Protein AF-A0A9D5GDM8-F1 (afdb_monomer_lite)

Foldseek 3Di:
DVVVVVVVVVCVVVVWAWDADPDPAGQCDDPDPKGKTWTADPVGDIDIDIDPCPPPPPD

Sequence (59 aa):
MSALRAALKQLRAAGVALEDPGDEIGPEGPGSAHMGLWFHDDDGYRWELSVQNVARRRG

Structure (mmCIF, N/CA/C/O backbone):
data_AF-A0A9D5GDM8-F1
#
_entry.id   AF-A0A9D5GDM8-F1
#
loop_
_atom_site.group_PDB
_atom_site.id
_atom_site.type_symbol
_atom_site.label_atom_id
_atom_site.label_alt_id
_atom_site.label_comp_id
_atom_site.label_asym_id
_atom_site.label_entity_id
_atom_site.label_seq_id
_atom_site.pdbx_PDB_ins_code
_atom_site.Cartn_x
_atom_site.Cartn_y
_atom_site.Cartn_z
_atom_site.occupancy
_atom_site.B_iso_or_equiv
_atom_site.auth_seq_id
_atom_site.auth_comp_id
_atom_site.auth_asym_id
_atom_site.auth_atom_id
_atom_site.pdbx_PDB_model_num
ATOM 1 N N . MET A 1 1 ? 14.740 -4.022 -5.070 1.00 66.19 1 MET A N 1
ATOM 2 C CA . MET A 1 1 ? 13.263 -4.140 -5.038 1.00 66.19 1 MET A CA 1
ATOM 3 C C . MET A 1 1 ? 12.729 -5.328 -4.223 1.00 66.19 1 MET A C 1
ATOM 5 O O . MET A 1 1 ? 11.565 -5.279 -3.856 1.00 66.19 1 MET A O 1
ATOM 9 N N . SER A 1 2 ? 13.514 -6.363 -3.883 1.00 76.81 2 SER A N 1
ATOM 10 C CA . SER A 1 2 ? 13.025 -7.504 -3.076 1.00 76.81 2 SER A CA 1
ATOM 11 C C . SER A 1 2 ? 12.568 -7.113 -1.663 1.00 76.81 2 SER A C 1
ATOM 13 O O . SER A 1 2 ? 11.507 -7.548 -1.229 1.00 76.81 2 SER A O 1
ATOM 15 N N . ALA A 1 3 ? 13.323 -6.253 -0.972 1.00 79.19 3 ALA A N 1
ATOM 16 C CA . ALA A 1 3 ? 13.000 -5.819 0.390 1.00 79.19 3 ALA A CA 1
ATOM 17 C C . ALA A 1 3 ? 11.681 -5.032 0.470 1.00 79.19 3 ALA A C 1
ATOM 19 O O . ALA A 1 3 ? 10.857 -5.316 1.331 1.00 79.19 3 ALA A O 1
ATOM 20 N N . LEU A 1 4 ? 11.436 -4.104 -0.463 1.00 77.25 4 LEU A N 1
ATOM 21 C CA . LEU A 1 4 ? 10.202 -3.313 -0.468 1.00 77.25 4 LEU A CA 1
ATOM 22 C C . LEU A 1 4 ? 8.969 -4.175 -0.805 1.00 77.25 4 LEU A C 1
ATOM 24 O O . LEU A 1 4 ? 7.912 -4.000 -0.210 1.00 77.25 4 LEU A O 1
ATOM 28 N N . ARG A 1 5 ? 9.111 -5.173 -1.692 1.00 76.62 5 ARG A N 1
ATOM 29 C CA . ARG A 1 5 ? 8.049 -6.163 -1.963 1.00 76.62 5 ARG A CA 1
ATOM 30 C C . ARG A 1 5 ? 7.774 -7.050 -0.744 1.00 76.62 5 ARG A C 1
ATOM 32 O O . ARG A 1 5 ? 6.622 -7.372 -0.462 1.00 76.62 5 ARG A O 1
ATOM 39 N N . ALA A 1 6 ? 8.817 -7.426 -0.003 1.00 84.44 6 ALA A N 1
ATOM 40 C CA . ALA A 1 6 ? 8.665 -8.154 1.253 1.00 84.44 6 ALA A CA 1
ATOM 41 C C . ALA A 1 6 ? 7.960 -7.301 2.321 1.00 84.44 6 ALA A C 1
ATOM 43 O O . ALA A 1 6 ? 7.058 -7.806 2.983 1.00 84.44 6 ALA A O 1
ATOM 44 N N . ALA A 1 7 ? 8.304 -6.014 2.435 1.00 83.25 7 ALA A N 1
ATOM 45 C CA . ALA A 1 7 ? 7.629 -5.072 3.327 1.00 83.25 7 ALA A CA 1
ATOM 46 C C . ALA A 1 7 ? 6.137 -4.941 2.982 1.00 83.25 7 ALA A C 1
ATOM 48 O O . ALA A 1 7 ? 5.298 -5.115 3.858 1.00 83.25 7 ALA A O 1
ATOM 49 N N . LEU A 1 8 ? 5.792 -4.769 1.699 1.00 81.50 8 LEU A N 1
ATOM 50 C CA . LEU A 1 8 ? 4.398 -4.759 1.239 1.00 81.50 8 LEU A CA 1
ATOM 51 C C . LEU A 1 8 ? 3.640 -6.029 1.655 1.00 81.50 8 LEU A C 1
ATOM 53 O O . LEU A 1 8 ? 2.516 -5.953 2.148 1.00 81.50 8 LEU A O 1
ATOM 57 N N . LYS A 1 9 ? 4.249 -7.208 1.480 1.00 84.88 9 LYS A N 1
ATOM 58 C CA . LYS A 1 9 ? 3.635 -8.478 1.892 1.00 84.88 9 LYS A CA 1
ATOM 59 C C . LYS A 1 9 ? 3.382 -8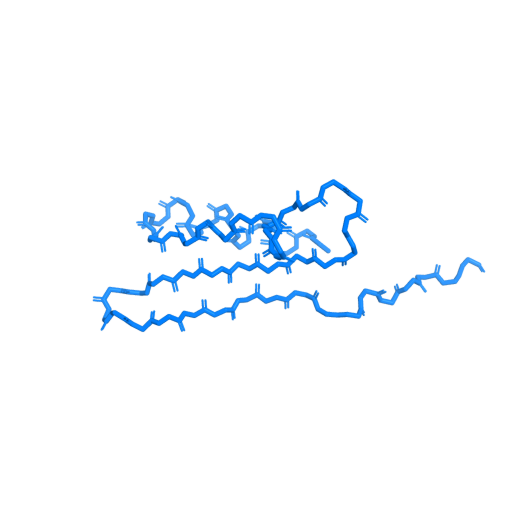.528 3.403 1.00 84.88 9 LYS A C 1
ATOM 61 O O . LYS A 1 9 ? 2.325 -9.002 3.810 1.00 84.88 9 LYS A O 1
ATOM 66 N N . GLN A 1 10 ? 4.329 -8.053 4.211 1.00 89.00 10 GLN A N 1
ATOM 67 C CA . GLN A 1 10 ? 4.185 -8.002 5.669 1.00 89.00 10 GLN A CA 1
ATOM 68 C C . GLN A 1 10 ? 3.073 -7.035 6.092 1.00 89.00 10 GLN A C 1
ATOM 70 O O . GLN A 1 10 ? 2.223 -7.414 6.889 1.00 89.00 10 GLN A O 1
ATOM 75 N N . LEU A 1 11 ? 3.009 -5.839 5.498 1.00 84.69 11 LEU A N 1
ATOM 76 C CA . LEU A 1 11 ? 1.959 -4.854 5.785 1.00 84.69 11 LEU A CA 1
ATOM 77 C C . LEU A 1 11 ? 0.559 -5.395 5.455 1.00 84.69 11 LEU A C 1
ATOM 79 O O . LEU A 1 11 ? -0.356 -5.268 6.264 1.00 84.69 11 LEU A O 1
ATOM 83 N N . ARG A 1 12 ? 0.404 -6.091 4.317 1.00 83.31 12 ARG A N 1
ATOM 84 C CA . ARG A 1 12 ? -0.856 -6.778 3.969 1.00 83.31 12 ARG A CA 1
ATOM 85 C C . ARG A 1 12 ? -1.225 -7.861 4.981 1.00 83.31 12 ARG A C 1
ATOM 87 O O . ARG A 1 12 ? -2.390 -7.982 5.337 1.00 83.31 12 ARG A O 1
ATOM 94 N N . ALA A 1 13 ? -0.248 -8.648 5.431 1.00 88.44 13 ALA A N 1
ATOM 95 C CA . ALA A 1 13 ? -0.476 -9.696 6.425 1.00 88.44 13 ALA A CA 1
ATOM 96 C C . ALA A 1 13 ? -0.859 -9.129 7.802 1.00 88.44 13 ALA A C 1
ATOM 98 O O . ALA A 1 13 ? -1.610 -9.769 8.530 1.00 88.44 13 ALA A O 1
ATOM 99 N N . ALA A 1 14 ? -0.371 -7.933 8.133 1.00 88.31 14 ALA A N 1
ATOM 100 C CA . ALA A 1 14 ? -0.695 -7.224 9.366 1.00 88.31 14 ALA A CA 1
ATOM 101 C C . ALA A 1 14 ? -2.052 -6.494 9.323 1.00 88.31 14 ALA A C 1
ATOM 103 O O . ALA A 1 14 ? -2.490 -5.990 10.350 1.00 88.31 14 ALA A O 1
ATOM 104 N N . GLY A 1 15 ? -2.727 -6.436 8.167 1.00 85.00 15 GLY A N 1
ATOM 105 C CA . GLY A 1 15 ? -4.017 -5.750 8.026 1.00 85.00 15 GLY A CA 1
ATOM 106 C C . GLY A 1 15 ? -3.917 -4.224 7.966 1.00 85.00 15 GLY A C 1
ATOM 107 O O . GLY A 1 15 ? -4.927 -3.547 8.129 1.00 85.00 15 GLY A O 1
ATOM 108 N N . VAL A 1 16 ? -2.720 -3.687 7.716 1.00 84.81 16 VAL A N 1
ATOM 109 C CA . VAL A 1 16 ? -2.497 -2.243 7.595 1.00 84.81 16 VAL A CA 1
ATOM 110 C C . VAL A 1 16 ? -3.299 -1.686 6.418 1.00 84.81 16 VAL A C 1
ATOM 112 O O . VAL A 1 16 ? -3.302 -2.263 5.324 1.00 84.81 16 VAL A O 1
ATOM 115 N N . ALA A 1 17 ? -3.946 -0.541 6.633 1.00 83.38 17 ALA A N 1
ATOM 116 C CA . ALA A 1 17 ? -4.680 0.182 5.604 1.00 83.38 17 ALA A CA 1
ATOM 117 C C . ALA A 1 17 ? -3.701 0.791 4.589 1.00 83.38 17 ALA A C 1
ATOM 119 O O . ALA A 1 17 ? -3.175 1.890 4.773 1.00 83.38 17 ALA A O 1
ATOM 120 N N . LEU A 1 18 ? -3.431 0.041 3.520 1.00 80.88 18 LEU A N 1
ATOM 121 C CA . LEU A 1 18 ? -2.639 0.518 2.393 1.00 80.88 18 LEU A CA 1
ATOM 122 C C . LEU A 1 18 ? -3.461 1.513 1.574 1.00 80.88 18 LEU A C 1
ATOM 124 O O . LEU A 1 18 ? -4.581 1.213 1.161 1.00 80.88 18 LEU A O 1
ATOM 128 N N . GLU A 1 19 ? -2.874 2.671 1.312 1.00 75.75 19 GLU A N 1
ATOM 129 C CA . GLU A 1 19 ? -3.397 3.632 0.351 1.00 75.75 19 GLU A CA 1
ATOM 130 C C . GLU A 1 19 ? -2.967 3.172 -1.048 1.00 75.75 19 GLU A C 1
ATOM 132 O O . GLU A 1 19 ? -1.797 2.848 -1.261 1.00 75.75 19 GLU A O 1
ATOM 137 N N . ASP A 1 20 ? -3.916 3.089 -1.984 1.00 62.62 20 ASP A N 1
ATOM 138 C CA . ASP A 1 20 ? -3.652 2.770 -3.391 1.00 62.62 20 ASP A CA 1
ATOM 139 C C . ASP A 1 20 ? -3.672 4.077 -4.196 1.00 62.62 20 ASP A C 1
ATOM 141 O O . ASP A 1 20 ? -4.753 4.574 -4.533 1.00 62.62 20 ASP A O 1
ATOM 145 N N . PRO A 1 21 ? -2.514 4.707 -4.456 1.00 57.00 21 PRO A N 1
ATOM 146 C CA . PRO A 1 21 ? -2.469 5.923 -5.234 1.00 57.00 21 PRO A CA 1
ATOM 147 C C . PRO A 1 21 ? -2.468 5.488 -6.694 1.00 57.00 21 PRO A C 1
ATOM 149 O O . PRO A 1 21 ? -1.451 5.031 -7.217 1.00 57.00 21 PRO A O 1
ATOM 152 N N . GLY A 1 22 ? -3.621 5.577 -7.349 1.00 49.97 22 GLY A N 1
ATOM 153 C CA . GLY A 1 22 ? -3.713 5.358 -8.789 1.00 49.97 22 GLY A CA 1
ATOM 154 C C . GLY A 1 22 ? -2.666 6.160 -9.581 1.00 49.97 22 GLY A C 1
ATOM 155 O O . GLY A 1 22 ? -2.182 7.185 -9.112 1.00 49.97 22 GLY A O 1
ATOM 156 N N . ASP A 1 23 ? -2.335 5.633 -10.765 1.00 44.28 23 ASP A N 1
ATOM 157 C CA . ASP A 1 23 ? -1.607 6.135 -11.952 1.00 44.28 23 ASP A CA 1
ATOM 158 C C . ASP A 1 23 ? -0.465 7.175 -11.883 1.00 44.28 23 ASP A C 1
ATOM 160 O O . ASP A 1 23 ? 0.307 7.231 -12.839 1.00 44.28 23 ASP A O 1
ATOM 164 N N . GLU A 1 24 ? -0.253 7.952 -10.821 1.00 50.97 24 GLU A N 1
ATOM 165 C CA . GLU A 1 24 ? 0.812 8.967 -10.792 1.00 50.97 24 GLU A CA 1
ATOM 166 C C . GLU A 1 24 ? 2.075 8.502 -10.066 1.00 50.97 24 GLU A C 1
ATOM 168 O O . GLU A 1 24 ? 3.164 8.727 -10.584 1.00 50.97 24 GLU A O 1
ATOM 173 N N . ILE A 1 25 ? 1.970 7.757 -8.960 1.00 51.09 25 ILE A N 1
ATOM 174 C CA . ILE A 1 25 ? 3.058 6.927 -8.410 1.00 51.09 25 ILE A CA 1
ATOM 175 C C . ILE A 1 25 ? 2.410 5.750 -7.668 1.00 51.09 25 ILE A C 1
ATOM 177 O O . ILE A 1 25 ? 2.446 5.670 -6.450 1.00 51.09 25 ILE A O 1
ATOM 181 N N . GLY A 1 26 ? 1.770 4.841 -8.400 1.00 47.81 26 GLY A N 1
ATOM 182 C CA . GLY A 1 26 ? 1.243 3.596 -7.833 1.00 47.81 26 GLY A CA 1
ATOM 183 C C . GLY A 1 26 ? 2.346 2.565 -7.549 1.00 47.81 26 GLY A C 1
ATOM 184 O O . GLY A 1 26 ? 3.431 2.644 -8.137 1.00 47.81 26 GLY A O 1
ATOM 185 N N . PRO A 1 27 ? 2.087 1.567 -6.678 1.00 50.81 27 PRO A N 1
ATOM 186 C CA . PRO A 1 27 ? 3.084 0.617 -6.177 1.00 50.81 27 PRO A CA 1
ATOM 187 C C . PRO A 1 27 ? 3.883 -0.076 -7.285 1.00 50.81 27 PRO A C 1
ATOM 189 O O . PRO A 1 27 ? 5.066 -0.339 -7.096 1.00 5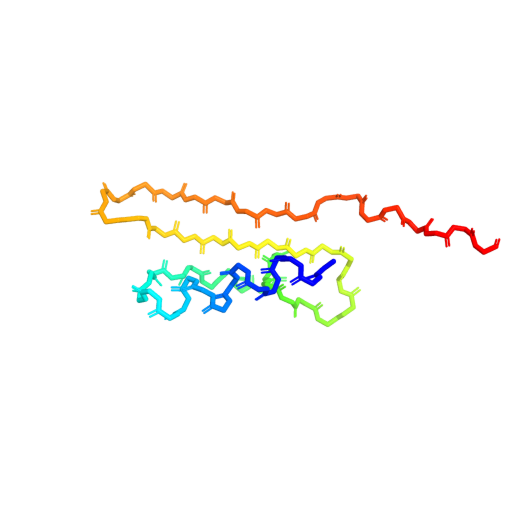0.81 27 PRO A O 1
ATOM 192 N N . GLU A 1 28 ? 3.293 -0.326 -8.454 1.00 50.62 28 GLU A N 1
ATOM 193 C CA . GLU A 1 28 ? 3.995 -0.853 -9.627 1.00 50.62 28 GLU A CA 1
ATOM 194 C C . GLU A 1 28 ? 3.309 -0.375 -10.914 1.00 50.62 28 GLU A C 1
ATOM 196 O O . GLU A 1 28 ? 2.585 -1.131 -11.556 1.00 50.62 28 GLU A O 1
ATOM 201 N N . GLY A 1 29 ? 3.539 0.871 -11.335 1.00 53.44 29 GLY A N 1
ATOM 202 C CA . GLY A 1 29 ? 3.290 1.220 -12.738 1.00 53.44 29 GLY A CA 1
ATOM 203 C C . GLY A 1 29 ? 4.144 0.309 -13.644 1.00 53.44 29 GLY A C 1
ATOM 204 O O . GLY A 1 29 ? 5.358 0.228 -13.410 1.00 53.44 29 GLY A O 1
ATOM 205 N N . PRO A 1 30 ? 3.584 -0.404 -14.644 1.00 53.56 30 PRO A N 1
ATOM 206 C CA . PRO A 1 30 ? 4.363 -1.277 -15.520 1.00 53.56 30 PRO A CA 1
ATOM 207 C C . PRO A 1 30 ? 5.535 -0.518 -16.162 1.00 53.56 30 PRO A C 1
ATOM 209 O O . PRO A 1 30 ? 5.335 0.423 -16.923 1.00 53.56 30 PRO A O 1
ATOM 212 N N . GLY A 1 31 ? 6.772 -0.910 -15.842 1.00 56.47 31 GLY A N 1
ATOM 213 C CA . GLY A 1 31 ? 7.990 -0.260 -16.350 1.00 56.47 31 GLY A CA 1
ATOM 214 C C . GLY A 1 31 ? 8.560 0.878 -15.489 1.00 56.47 31 GLY A C 1
ATOM 215 O O . GLY A 1 31 ? 9.603 1.425 -15.847 1.00 56.47 31 GLY A O 1
ATOM 216 N N . SER A 1 32 ? 7.948 1.213 -14.347 1.00 58.69 32 SER A N 1
ATOM 217 C CA . SER A 1 32 ? 8.493 2.213 -13.421 1.00 58.69 32 SER A CA 1
ATOM 218 C C . SER A 1 32 ? 9.767 1.715 -12.722 1.00 58.69 32 SER A C 1
ATOM 220 O O . SER A 1 32 ? 9.826 0.601 -12.199 1.00 58.69 32 SER A O 1
ATOM 222 N N . ALA A 1 33 ? 10.794 2.570 -12.666 1.00 59.97 33 ALA A N 1
ATOM 223 C CA . ALA A 1 33 ? 12.001 2.341 -11.863 1.00 59.97 33 ALA A CA 1
ATOM 224 C C . ALA A 1 33 ? 11.794 2.651 -10.366 1.00 59.97 33 ALA A C 1
ATOM 226 O O . ALA A 1 33 ? 12.676 2.371 -9.548 1.00 59.97 33 ALA A O 1
ATOM 227 N N . HIS A 1 34 ? 10.641 3.225 -10.019 1.00 60.62 34 HIS A N 1
ATOM 228 C CA . HIS A 1 34 ? 10.280 3.681 -8.684 1.00 60.62 34 HIS A CA 1
ATOM 229 C C . HIS A 1 34 ? 9.128 2.847 -8.133 1.00 60.62 34 HIS A C 1
ATOM 231 O O . HIS A 1 34 ? 8.211 2.470 -8.859 1.00 60.62 34 HIS A O 1
ATOM 237 N N . MET A 1 35 ? 9.194 2.569 -6.837 1.00 69.56 35 MET A N 1
ATOM 238 C CA . MET A 1 35 ? 8.157 1.862 -6.096 1.00 69.56 35 MET A CA 1
ATOM 239 C C . MET A 1 35 ? 8.050 2.522 -4.727 1.00 69.56 35 MET A C 1
ATOM 241 O O . MET A 1 35 ? 9.065 2.680 -4.040 1.00 69.56 35 MET A O 1
ATOM 245 N N . GLY A 1 36 ? 6.834 2.933 -4.381 1.00 72.50 36 GLY A N 1
ATOM 246 C CA . GLY A 1 36 ? 6.459 3.556 -3.118 1.00 72.50 36 GLY A CA 1
ATOM 247 C C . GLY A 1 36 ? 5.277 2.819 -2.499 1.00 72.50 36 GLY A C 1
ATOM 248 O O . GLY A 1 36 ? 4.455 2.249 -3.214 1.00 72.50 36 GLY A O 1
ATOM 249 N N . LEU A 1 37 ? 5.236 2.779 -1.172 1.00 78.00 37 LEU A N 1
ATOM 250 C CA . LEU A 1 37 ? 4.125 2.281 -0.372 1.00 78.00 37 LEU A CA 1
ATOM 251 C C . LEU A 1 37 ? 3.614 3.440 0.470 1.00 78.00 37 LEU A C 1
ATOM 253 O O . LEU A 1 37 ? 4.409 4.044 1.187 1.00 78.00 37 LEU A O 1
ATOM 257 N N . TRP A 1 38 ? 2.313 3.699 0.427 1.00 82.44 38 TRP A N 1
ATOM 258 C CA . TRP A 1 38 ? 1.649 4.622 1.340 1.00 82.44 38 TRP A CA 1
ATOM 259 C C . TRP A 1 38 ? 0.657 3.847 2.188 1.00 82.44 38 TRP A C 1
ATOM 261 O O . TRP A 1 38 ? -0.006 2.927 1.703 1.00 82.44 38 TRP A O 1
ATOM 271 N N . PHE A 1 39 ? 0.605 4.165 3.472 1.00 84.44 39 PHE A N 1
ATOM 272 C CA . PHE A 1 39 ? -0.301 3.507 4.399 1.00 84.44 39 PHE A CA 1
ATOM 273 C C . PHE A 1 39 ? -0.586 4.381 5.608 1.00 84.44 39 PHE A C 1
ATOM 275 O O . PHE A 1 39 ? 0.203 5.263 5.945 1.00 84.44 39 PHE A O 1
ATOM 282 N N . HIS A 1 40 ? -1.708 4.104 6.262 1.00 85.25 40 HIS A N 1
ATOM 283 C CA . HIS A 1 40 ? -2.043 4.701 7.546 1.00 85.25 40 HIS A CA 1
ATOM 284 C C . HIS A 1 40 ? -1.742 3.717 8.675 1.00 85.25 40 HIS A C 1
ATOM 286 O O . HIS A 1 40 ? -2.045 2.528 8.547 1.00 85.25 40 HIS A O 1
ATOM 292 N N . ASP A 1 41 ? -1.131 4.200 9.756 1.00 83.56 41 ASP A N 1
ATOM 293 C CA . ASP A 1 41 ? -1.075 3.446 11.010 1.00 83.56 41 ASP A CA 1
ATOM 294 C C . ASP A 1 41 ? -2.376 3.606 11.815 1.00 83.56 41 ASP A C 1
ATOM 296 O O . ASP A 1 41 ? -3.268 4.378 11.450 1.00 83.56 41 ASP A O 1
ATOM 300 N N . ASP A 1 42 ? -2.485 2.859 12.914 1.00 84.19 42 ASP A N 1
ATOM 301 C CA . ASP A 1 42 ? -3.673 2.863 13.776 1.00 84.19 42 ASP A CA 1
ATOM 302 C C . ASP A 1 42 ? -3.870 4.199 14.519 1.00 84.19 42 ASP A C 1
ATOM 3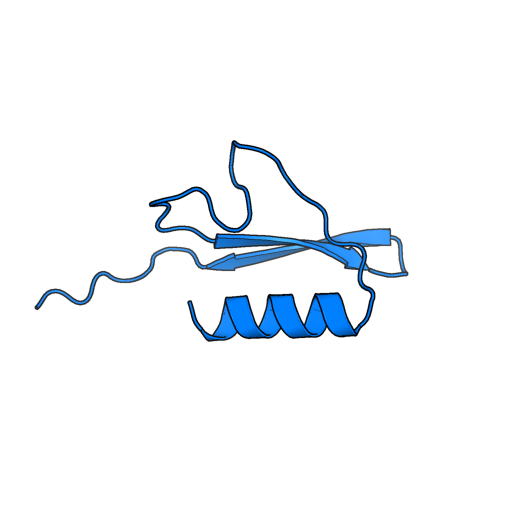04 O O . ASP A 1 42 ? -4.974 4.497 14.976 1.00 84.19 4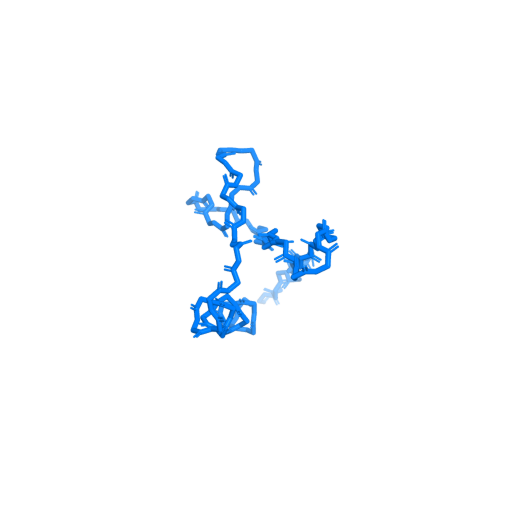2 ASP A O 1
ATOM 308 N N . ASP A 1 43 ? -2.822 5.025 14.598 1.00 87.88 43 ASP A N 1
ATOM 309 C CA . ASP A 1 43 ? -2.858 6.372 15.172 1.00 87.88 43 ASP A CA 1
ATOM 310 C C . ASP A 1 43 ? -3.313 7.431 14.142 1.00 87.88 43 ASP A C 1
ATOM 312 O O . ASP A 1 43 ? -3.518 8.600 14.479 1.00 87.88 43 ASP A O 1
ATOM 316 N N . GLY A 1 44 ? -3.510 7.028 12.882 1.00 83.19 44 GLY A N 1
ATOM 317 C CA . GLY A 1 44 ? -3.978 7.873 11.787 1.00 83.19 44 GLY A CA 1
ATOM 318 C C . GLY A 1 44 ? -2.871 8.620 11.040 1.00 83.19 44 GLY A C 1
ATOM 319 O O . GLY A 1 44 ? -3.178 9.410 10.139 1.00 83.19 44 GLY A O 1
ATOM 320 N N . TYR A 1 45 ? -1.592 8.380 11.347 1.00 84.19 45 TYR A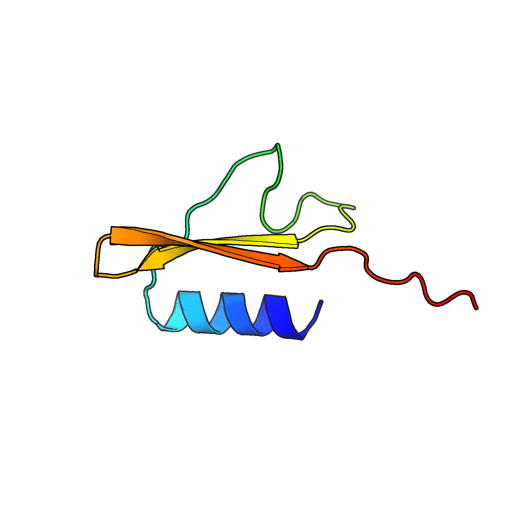 N 1
ATOM 321 C CA . TYR A 1 45 ? -0.489 8.969 10.593 1.00 84.19 45 TYR A CA 1
ATOM 322 C C . TYR A 1 45 ? -0.350 8.307 9.228 1.00 84.19 45 TYR A C 1
ATOM 324 O O . TYR A 1 45 ? -0.444 7.090 9.088 1.00 84.19 45 TYR A O 1
ATOM 332 N N . ARG A 1 46 ? -0.066 9.124 8.211 1.00 87.25 46 ARG A N 1
ATOM 333 C CA . ARG A 1 46 ? 0.238 8.661 6.857 1.00 87.25 46 ARG A CA 1
ATOM 334 C C . ARG A 1 46 ? 1.742 8.469 6.703 1.00 87.25 46 ARG A C 1
ATOM 336 O O . ARG A 1 46 ? 2.505 9.429 6.801 1.00 87.25 46 ARG A O 1
ATOM 343 N N . TRP A 1 47 ? 2.149 7.245 6.409 1.00 83.94 47 TRP A N 1
ATOM 344 C CA . TRP A 1 47 ? 3.537 6.861 6.191 1.00 83.94 47 TRP A CA 1
ATOM 345 C C . TRP A 1 47 ? 3.816 6.627 4.709 1.00 83.94 47 TRP A C 1
ATOM 347 O O . TRP A 1 47 ? 2.956 6.146 3.974 1.00 83.94 47 TRP A O 1
ATOM 357 N N . GLU A 1 48 ? 5.043 6.936 4.286 1.00 83.94 48 GLU A N 1
ATOM 358 C CA . GLU A 1 48 ? 5.571 6.585 2.967 1.00 83.94 48 GLU A CA 1
ATOM 359 C C . GLU A 1 48 ? 6.835 5.734 3.115 1.00 83.94 48 GLU A C 1
ATOM 361 O O . GLU A 1 48 ? 7.756 6.082 3.856 1.00 83.94 48 GLU A O 1
ATOM 366 N N . LEU A 1 49 ? 6.915 4.649 2.344 1.00 80.38 49 LEU A N 1
ATOM 367 C CA . LEU A 1 49 ? 8.135 3.878 2.152 1.00 80.38 49 LEU A CA 1
ATOM 368 C C . LEU A 1 49 ? 8.432 3.730 0.659 1.00 80.38 49 LEU A C 1
ATOM 370 O O . LEU A 1 49 ? 7.762 2.969 -0.038 1.00 80.38 49 LEU A O 1
ATOM 374 N N . SER A 1 50 ? 9.465 4.411 0.166 1.00 76.88 50 SER A N 1
ATOM 375 C CA . SER A 1 50 ? 9.836 4.395 -1.251 1.00 76.88 50 SER A CA 1
ATOM 376 C C . SER A 1 50 ? 11.297 4.008 -1.487 1.00 76.88 50 SER A C 1
ATOM 378 O O . SER A 1 50 ? 12.180 4.226 -0.658 1.00 76.88 50 SER A O 1
ATOM 380 N N . VAL A 1 51 ? 11.564 3.380 -2.637 1.00 70.50 51 VAL A N 1
ATOM 381 C CA . VAL A 1 51 ? 12.927 3.180 -3.149 1.00 70.50 51 VAL A CA 1
ATOM 382 C C . VAL A 1 51 ? 13.198 4.228 -4.221 1.00 70.50 51 VAL A C 1
ATOM 384 O O . VAL A 1 51 ? 12.588 4.216 -5.291 1.00 70.50 51 VAL A O 1
ATOM 387 N N . GLN A 1 52 ? 14.163 5.101 -3.944 1.00 66.44 52 GLN A N 1
ATOM 388 C CA . GLN A 1 52 ? 14.651 6.111 -4.880 1.00 66.44 52 GLN A CA 1
ATOM 389 C C . GLN A 1 52 ? 16.025 5.710 -5.427 1.00 66.44 52 GLN A C 1
ATOM 391 O O . GLN A 1 52 ? 16.799 5.041 -4.745 1.00 66.44 52 GLN A O 1
ATOM 396 N N . ASN A 1 53 ? 16.330 6.126 -6.661 1.00 59.81 53 ASN A N 1
ATOM 397 C CA . ASN A 1 53 ? 17.641 5.944 -7.292 1.00 59.81 53 ASN A CA 1
ATOM 398 C C . ASN A 1 53 ? 18.168 4.497 -7.248 1.00 59.81 53 ASN A C 1
ATOM 400 O O . ASN A 1 53 ? 19.259 4.249 -6.731 1.00 59.81 53 ASN A O 1
ATOM 404 N N . VAL A 1 54 ? 17.436 3.527 -7.821 1.00 58.44 54 VAL A N 1
ATOM 405 C CA . VAL A 1 54 ? 18.034 2.214 -8.124 1.00 58.44 54 VAL A CA 1
ATOM 406 C C . VAL A 1 54 ? 19.249 2.470 -9.008 1.00 58.44 54 VAL A C 1
ATOM 408 O O . VAL A 1 54 ? 19.113 2.786 -10.190 1.00 58.44 54 VAL A O 1
ATOM 411 N N . ALA A 1 55 ? 20.446 2.364 -8.430 1.00 55.31 55 ALA A N 1
ATOM 412 C CA . ALA A 1 55 ? 21.677 2.434 -9.189 1.00 55.31 55 ALA A CA 1
ATOM 413 C C .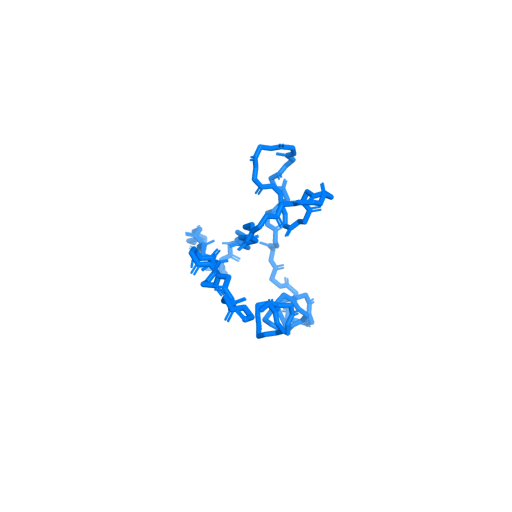 ALA A 1 55 ? 21.595 1.345 -10.261 1.00 55.31 55 ALA A C 1
ATOM 415 O O . ALA A 1 55 ? 21.617 0.150 -9.953 1.00 55.31 55 ALA A O 1
ATOM 416 N N . ARG A 1 56 ? 21.458 1.750 -11.530 1.00 56.69 56 ARG A N 1
ATOM 417 C CA . ARG A 1 56 ? 21.679 0.846 -12.656 1.00 56.69 56 ARG A CA 1
ATOM 418 C C . ARG A 1 56 ? 23.087 0.304 -12.444 1.00 56.69 56 ARG A C 1
ATOM 420 O O . ARG A 1 56 ? 24.047 1.066 -12.549 1.00 56.69 56 ARG A O 1
ATOM 427 N N . ARG A 1 57 ? 23.218 -0.984 -12.111 1.00 54.69 57 ARG A N 1
ATOM 428 C CA . ARG A 1 57 ? 24.502 -1.673 -12.245 1.00 54.69 57 ARG A CA 1
ATOM 429 C C . ARG A 1 57 ? 24.894 -1.482 -13.707 1.00 54.69 57 ARG A C 1
ATOM 431 O O . ARG A 1 57 ? 24.251 -2.043 -14.590 1.00 54.69 57 ARG A O 1
ATOM 438 N N . ARG A 1 58 ? 25.855 -0.591 -13.958 1.00 51.62 58 ARG A N 1
ATOM 439 C CA . ARG A 1 58 ? 26.534 -0.527 -15.246 1.00 51.62 58 ARG A CA 1
ATOM 440 C C . ARG A 1 58 ? 27.263 -1.862 -15.361 1.00 51.62 58 ARG A C 1
ATOM 442 O O . ARG A 1 58 ? 28.049 -2.189 -14.471 1.00 51.62 58 ARG A O 1
ATOM 449 N N . GLY A 1 59 ? 26.836 -2.657 -16.339 1.00 51.41 59 GLY A N 1
ATOM 450 C CA . GLY A 1 59 ? 27.534 -3.872 -16.745 1.00 51.41 59 GLY A CA 1
ATOM 451 C C . GLY A 1 59 ? 28.902 -3.547 -17.316 1.00 51.41 59 GLY A C 1
ATOM 452 O O . GLY A 1 59 ? 29.110 -2.370 -17.698 1.00 51.41 59 GLY A O 1
#

Radius of gyration: 12.66 Å; chains: 1; bounding box: 32×19×32 Å

pLDDT: mean 71.09, std 13.99, range [44.28, 89.0]

Secondary structure (DSSP, 8-state):
-HHHHHHHHHHHHTT-EEE---TTS-TT-TT-S-EEEEEE-TT--EEEEEE--------